Protein AF-E3GBA2-F1 (afdb_monomer)

Secondary structure (DSSP, 8-state):
------EETTEEPEEEEEETTEEEEEETTEEEEEETTS-EEEEETT--EEEE--

Radius of gyration: 10.34 Å; Cα contacts (8 Å, |Δi|>4): 92; chains: 1; bounding box: 24×23×25 Å

Mean predicted aligned error: 9.31 Å

Solvent-accessible surface area (backbone atoms only — not comparable to full-atom values): 3365 Å² total; per-residue (Å²): 133,85,80,84,79,56,60,57,98,89,38,80,53,49,78,77,43,81,54,100,66,38,42,31,26,51,58,92,70,30,30,39,38,38,36,85,87,73,51,32,39,30,23,35,80,85,64,52,78,75,49,66,70,130

Structure (mmCIF, N/CA/C/O backbone):
data_AF-E3GBA2-F1
#
_entry.id   AF-E3GBA2-F1
#
loop_
_atom_site.group_PDB
_atom_site.id
_atom_site.type_symbol
_atom_site.label_atom_id
_atom_site.label_alt_id
_atom_site.label_comp_id
_atom_site.label_asym_id
_atom_site.label_entity_id
_atom_site.label_seq_id
_atom_site.pdbx_PDB_ins_code
_atom_site.Cartn_x
_atom_site.Cartn_y
_atom_site.Cartn_z
_atom_site.occupancy
_atom_site.B_iso_or_equiv
_atom_site.auth_seq_id
_atom_site.auth_comp_id
_atom_site.auth_asym_id
_atom_site.auth_atom_id
_atom_si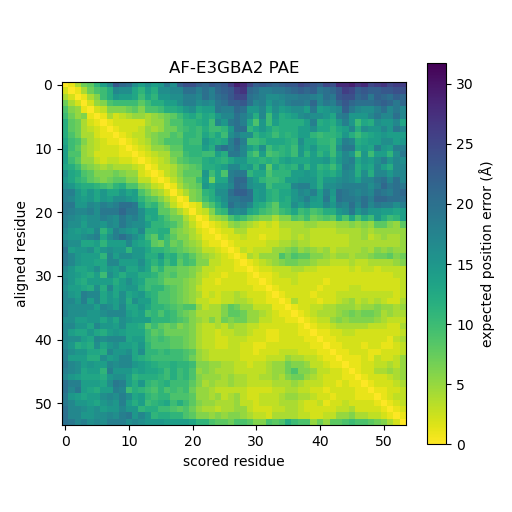te.pdbx_PDB_model_num
ATOM 1 N N . MET A 1 1 ? -1.700 -10.323 17.778 1.00 44.38 1 MET A N 1
ATOM 2 C CA . MET A 1 1 ? -1.379 -9.504 16.591 1.00 44.38 1 MET A CA 1
ATOM 3 C C . MET A 1 1 ? -2.523 -9.640 15.603 1.00 44.38 1 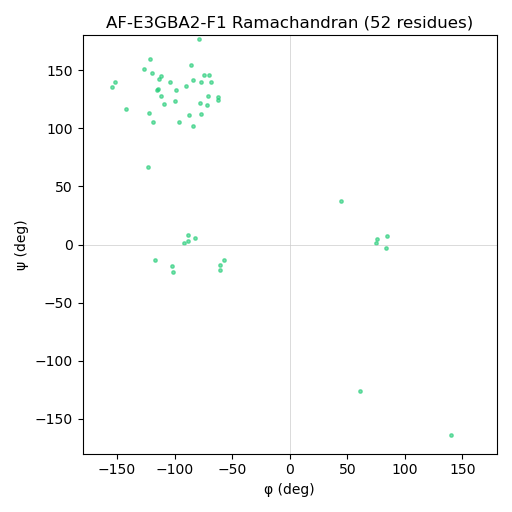MET A C 1
ATOM 5 O O . MET A 1 1 ? -2.804 -10.748 15.170 1.00 44.38 1 MET A O 1
ATOM 9 N N . THR A 1 2 ? -3.261 -8.562 15.349 1.00 45.00 2 THR A N 1
ATOM 10 C CA . THR A 1 2 ? -4.492 -8.598 14.546 1.00 45.00 2 THR A CA 1
ATOM 11 C C . THR A 1 2 ? -4.126 -8.503 13.067 1.00 45.00 2 THR A C 1
ATOM 13 O O . THR A 1 2 ? -3.786 -7.424 12.589 1.00 45.00 2 THR A O 1
ATOM 16 N N . SER A 1 3 ? -4.157 -9.635 12.359 1.00 46.69 3 SER A N 1
ATOM 17 C CA . SER A 1 3 ? -4.072 -9.657 10.895 1.00 46.69 3 SER A CA 1
ATOM 18 C C . SER A 1 3 ? -5.282 -8.919 10.328 1.00 46.69 3 SER A C 1
ATOM 20 O O . SER A 1 3 ? -6.419 -9.186 10.712 1.00 46.69 3 SER A O 1
ATOM 22 N N . THR A 1 4 ? -5.049 -7.947 9.459 1.00 58.12 4 THR A N 1
ATOM 23 C CA . THR A 1 4 ? -6.097 -7.098 8.871 1.00 58.12 4 THR A CA 1
ATOM 24 C C . THR A 1 4 ? -6.686 -7.680 7.596 1.00 58.12 4 THR A C 1
ATOM 26 O O . THR A 1 4 ? -7.536 -7.044 6.981 1.00 58.12 4 THR A O 1
ATOM 29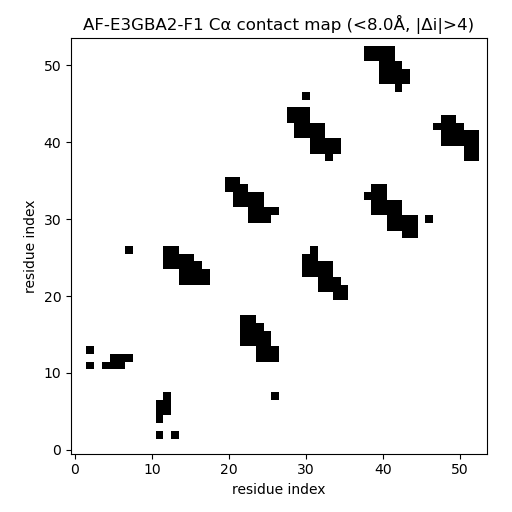 N N . GLY A 1 5 ? -6.245 -8.878 7.203 1.00 60.94 5 GLY A N 1
ATOM 30 C CA . GLY A 1 5 ? -6.727 -9.575 6.015 1.00 60.94 5 GLY A CA 1
ATOM 31 C C . GLY A 1 5 ? -6.211 -9.006 4.692 1.00 60.94 5 GLY A C 1
ATOM 32 O O . GLY A 1 5 ? -6.574 -9.534 3.647 1.00 60.94 5 GLY A O 1
ATOM 33 N N . LEU A 1 6 ? -5.361 -7.969 4.709 1.00 66.62 6 LEU A N 1
ATOM 34 C CA . LEU A 1 6 ? -4.757 -7.444 3.487 1.00 66.62 6 LEU A CA 1
ATOM 35 C C . LEU A 1 6 ? -3.622 -8.371 3.034 1.00 66.62 6 LEU A C 1
ATOM 37 O O . LEU A 1 6 ? -2.588 -8.494 3.696 1.00 66.62 6 LEU A O 1
ATOM 41 N N . ILE A 1 7 ? -3.848 -9.023 1.898 1.00 66.12 7 ILE A N 1
ATOM 42 C CA . ILE A 1 7 ? -2.868 -9.843 1.194 1.00 66.12 7 ILE A CA 1
ATOM 43 C C . ILE A 1 7 ? -2.476 -9.087 -0.071 1.00 66.12 7 ILE A C 1
ATOM 45 O O . ILE A 1 7 ? -3.333 -8.796 -0.902 1.00 66.12 7 ILE A O 1
ATOM 49 N N . VAL A 1 8 ? -1.191 -8.778 -0.217 1.00 64.81 8 VAL A N 1
ATOM 50 C CA . VAL A 1 8 ? -0.631 -8.178 -1.433 1.00 64.81 8 VAL A CA 1
ATOM 51 C C . VAL A 1 8 ? 0.334 -9.211 -2.026 1.00 64.81 8 VAL A C 1
ATOM 53 O O . VAL A 1 8 ? 1.078 -9.867 -1.300 1.00 64.81 8 VAL A O 1
ATOM 56 N N . ASP A 1 9 ? 0.263 -9.470 -3.331 1.00 67.19 9 ASP A N 1
ATOM 57 C CA . ASP A 1 9 ? 1.021 -10.528 -4.039 1.00 67.19 9 ASP A CA 1
ATOM 58 C C . ASP A 1 9 ? 1.050 -11.903 -3.335 1.00 67.19 9 ASP A C 1
ATOM 60 O O . ASP A 1 9 ? 2.069 -12.595 -3.299 1.00 67.19 9 ASP A O 1
ATOM 64 N N . GLY A 1 10 ? -0.063 -12.294 -2.710 1.00 68.50 10 GLY A N 1
ATOM 65 C CA . GLY A 1 10 ? -0.180 -13.575 -2.004 1.00 68.50 10 GLY A CA 1
ATOM 66 C C . GLY A 1 10 ? 0.528 -13.641 -0.644 1.00 68.50 10 GLY A C 1
ATOM 67 O O . GLY A 1 10 ? 0.534 -14.703 -0.024 1.00 68.50 10 GLY A O 1
ATOM 68 N N . LYS A 1 11 ? 1.099 -12.534 -0.149 1.00 69.25 11 LYS A N 1
ATOM 69 C CA . LYS A 1 11 ? 1.753 -12.455 1.164 1.00 69.25 11 LYS A CA 1
ATOM 70 C C . LYS A 1 11 ? 0.985 -11.530 2.118 1.00 69.25 11 LYS A C 1
ATOM 72 O O . LYS A 1 11 ? 0.445 -10.512 1.686 1.00 69.25 11 LYS A O 1
ATOM 77 N N . PRO A 1 12 ? 0.908 -11.870 3.416 1.00 66.38 12 PRO A N 1
ATOM 78 C CA . PRO A 1 12 ? 0.259 -11.019 4.404 1.00 66.38 12 PRO A CA 1
ATOM 79 C C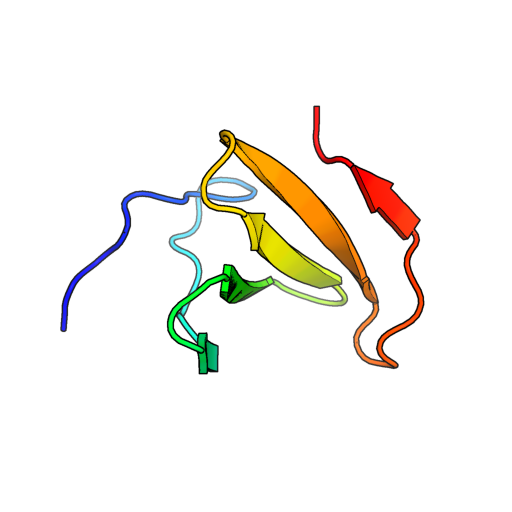 . PRO A 1 12 ? 1.102 -9.766 4.656 1.00 66.38 12 PRO A C 1
ATOM 81 O O . PRO A 1 12 ? 2.292 -9.864 4.957 1.00 66.38 12 PRO A O 1
ATOM 84 N N . ALA A 1 13 ? 0.477 -8.595 4.549 1.00 70.81 13 ALA A N 1
ATOM 85 C CA . ALA A 1 13 ? 1.155 -7.330 4.786 1.00 70.81 13 ALA A CA 1
ATOM 86 C C . ALA A 1 13 ? 1.189 -6.985 6.290 1.00 70.81 13 ALA A C 1
ATOM 88 O O . ALA A 1 13 ? 0.215 -7.200 7.019 1.00 70.81 13 ALA A O 1
ATOM 89 N N . THR A 1 14 ? 2.305 -6.422 6.760 1.00 64.69 14 THR A N 1
ATOM 90 C CA . THR A 1 14 ? 2.494 -6.016 8.166 1.00 64.69 14 THR A CA 1
ATOM 91 C C . THR A 1 14 ? 2.046 -4.574 8.378 1.00 64.69 14 THR A C 1
ATOM 93 O O . THR A 1 14 ? 2.369 -3.703 7.575 1.00 64.69 14 THR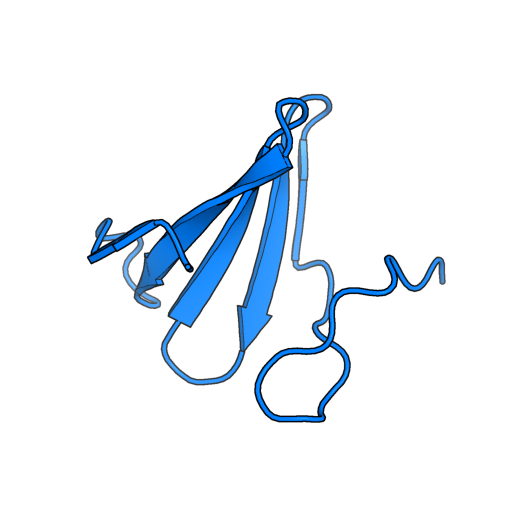 A O 1
ATOM 96 N N . ILE A 1 15 ? 1.324 -4.317 9.474 1.00 61.97 15 ILE A N 1
ATOM 97 C CA . ILE A 1 15 ? 0.931 -2.964 9.897 1.00 61.97 15 ILE A CA 1
AT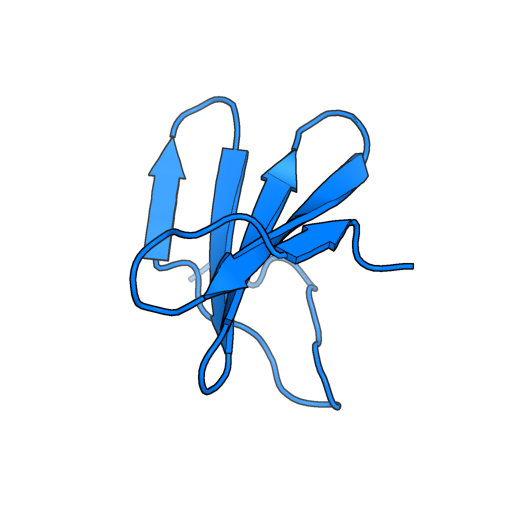OM 98 C C . ILE A 1 15 ? 2.177 -2.234 10.408 1.00 61.97 15 ILE A C 1
ATOM 100 O O . ILE A 1 15 ? 2.779 -2.685 11.381 1.00 61.97 15 ILE A O 1
ATOM 104 N N . ILE A 1 16 ? 2.527 -1.110 9.786 1.00 64.50 16 ILE A N 1
ATOM 105 C CA . ILE A 1 16 ? 3.645 -0.249 10.208 1.00 64.50 16 ILE A CA 1
ATOM 106 C C . ILE A 1 16 ? 3.181 0.994 10.978 1.00 64.50 16 ILE A C 1
ATOM 108 O O . ILE A 1 16 ? 3.930 1.490 11.811 1.00 64.50 16 ILE A O 1
ATOM 112 N N . GLU A 1 17 ? 1.932 1.443 10.801 1.00 54.84 17 GLU A N 1
ATOM 113 C CA . GLU A 1 17 ? 1.376 2.566 11.568 1.00 54.84 17 GLU A CA 1
ATOM 114 C C . GLU A 1 17 ? -0.149 2.447 11.723 1.00 54.84 17 GLU A C 1
ATOM 116 O O . GLU A 1 17 ? -0.860 2.021 10.803 1.00 54.84 17 GLU A O 1
ATOM 121 N N . LYS A 1 18 ? -0.648 2.789 12.918 1.00 51.81 18 LYS A N 1
ATOM 122 C CA . LYS A 1 18 ? -2.067 2.736 13.298 1.00 51.81 18 LYS A CA 1
ATOM 123 C C . LYS A 1 18 ? -2.511 4.120 13.767 1.00 51.81 18 LYS A C 1
ATOM 125 O O . LYS A 1 18 ? -2.825 4.306 14.939 1.00 51.81 18 LYS A O 1
ATOM 130 N N . GLU A 1 19 ? -2.542 5.080 12.853 1.00 55.69 19 GLU A N 1
ATOM 131 C CA . GLU A 1 19 ? -3.267 6.326 13.092 1.00 55.69 19 GLU A CA 1
ATOM 132 C C . GLU A 1 19 ? -4.782 6.030 13.077 1.00 55.69 19 GLU A C 1
ATOM 134 O O . GLU A 1 19 ? -5.229 5.149 12.329 1.00 55.69 19 GLU A O 1
ATOM 139 N N . PRO A 1 20 ? -5.618 6.721 13.877 1.00 52.94 20 PRO A N 1
ATOM 140 C CA . PRO A 1 20 ? -7.046 6.411 14.033 1.00 52.94 20 PRO A CA 1
ATOM 141 C C . PRO A 1 20 ? -7.858 6.422 12.727 1.00 52.94 20 PRO A C 1
ATOM 143 O O . PRO A 1 20 ? -8.991 5.945 12.706 1.00 52.94 20 PRO A O 1
ATOM 146 N N . GLN A 1 21 ? -7.295 6.964 11.644 1.00 57.31 21 GLN A N 1
ATOM 147 C CA . GLN A 1 21 ? -7.983 7.197 10.374 1.00 57.31 21 GLN A CA 1
ATOM 148 C C . GLN A 1 21 ? -7.402 6.406 9.187 1.00 57.31 21 GLN A C 1
ATOM 150 O O . GLN A 1 21 ? -8.067 6.306 8.153 1.00 57.31 21 GLN A O 1
ATOM 155 N N . ALA A 1 22 ? -6.209 5.812 9.316 1.00 62.78 22 ALA A N 1
ATOM 156 C CA . ALA A 1 22 ? -5.566 5.069 8.233 1.00 62.78 22 ALA A CA 1
ATOM 157 C C . ALA A 1 22 ? -4.586 4.013 8.765 1.00 62.78 22 ALA A C 1
ATOM 159 O O . ALA A 1 22 ? -3.792 4.278 9.665 1.00 62.78 22 ALA A O 1
ATOM 160 N N .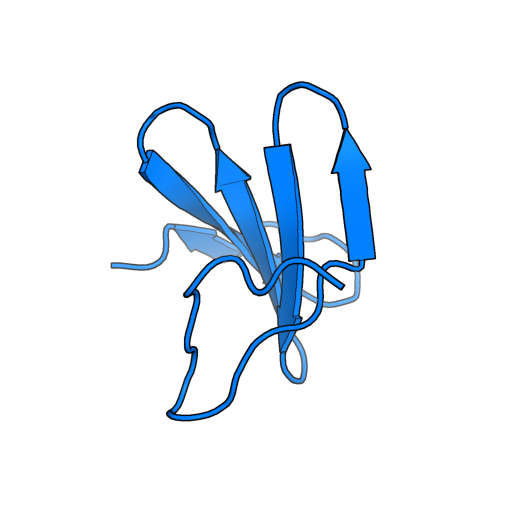 LYS A 1 23 ? -4.634 2.803 8.194 1.00 73.38 23 LYS A N 1
ATOM 161 C CA . LYS A 1 23 ? -3.653 1.743 8.473 1.00 73.38 23 LYS A CA 1
ATOM 162 C C . LYS A 1 23 ? -2.640 1.712 7.345 1.00 73.38 23 LYS A C 1
ATOM 164 O O . LYS A 1 23 ? -3.038 1.523 6.196 1.00 73.38 23 LYS A O 1
ATOM 169 N N . VAL A 1 24 ? -1.361 1.859 7.668 1.00 76.00 24 VAL A N 1
ATOM 170 C CA . VAL A 1 24 ? -0.286 1.758 6.678 1.00 76.00 24 VAL A CA 1
ATOM 171 C C . VAL A 1 24 ? 0.325 0.362 6.739 1.00 76.00 24 VAL A C 1
ATOM 173 O O . VAL A 1 24 ? 0.625 -0.146 7.821 1.00 76.00 24 VAL A O 1
ATOM 176 N N . TYR A 1 25 ? 0.503 -0.253 5.577 1.00 81.25 25 TYR A N 1
ATOM 177 C CA . TYR A 1 25 ? 1.180 -1.532 5.400 1.00 81.25 25 TYR A CA 1
ATOM 178 C C . TYR A 1 25 ? 2.383 -1.362 4.499 1.00 81.25 25 TYR A C 1
ATOM 180 O O . TYR A 1 25 ? 2.328 -0.572 3.567 1.00 81.25 25 TYR A O 1
ATOM 188 N N . GLN A 1 26 ? 3.432 -2.143 4.716 1.00 79.56 26 GLN A N 1
ATOM 189 C CA . GLN A 1 26 ? 4.580 -2.163 3.817 1.00 79.56 26 GLN A CA 1
ATOM 190 C C . GLN A 1 26 ? 4.694 -3.515 3.130 1.00 79.56 26 GLN A C 1
ATOM 192 O O . GLN A 1 26 ? 4.631 -4.560 3.782 1.00 79.56 26 GLN A O 1
ATOM 197 N N . GLN A 1 27 ? 4.906 -3.482 1.817 1.00 78.44 27 GLN A N 1
ATOM 198 C CA . GLN A 1 27 ? 5.274 -4.654 1.041 1.00 78.44 27 GLN A CA 1
ATOM 199 C C . GLN A 1 27 ? 6.280 -4.288 -0.053 1.00 78.44 27 GLN A C 1
ATOM 201 O O . GLN A 1 27 ? 5.990 -3.538 -0.984 1.00 78.44 27 GLN A O 1
ATOM 206 N N . GLY A 1 28 ? 7.481 -4.861 0.055 1.00 82.62 28 GLY A N 1
ATOM 207 C CA . GLY A 1 28 ? 8.575 -4.592 -0.875 1.00 82.62 28 GLY A CA 1
ATOM 208 C C . GLY A 1 28 ? 8.974 -3.114 -0.872 1.00 82.62 28 GLY A C 1
ATOM 209 O O . GLY A 1 28 ? 9.278 -2.552 0.179 1.00 82.62 28 GLY A O 1
ATOM 210 N N . LEU A 1 29 ? 8.974 -2.502 -2.059 1.00 83.19 29 LEU A N 1
ATOM 211 C CA . LEU A 1 29 ? 9.343 -1.097 -2.285 1.00 83.19 29 LEU A CA 1
ATOM 212 C C . LEU A 1 29 ? 8.159 -0.121 -2.150 1.00 83.19 29 LEU A C 1
ATOM 214 O O . LEU A 1 29 ? 8.301 1.064 -2.460 1.00 83.19 29 LEU A O 1
ATOM 218 N N . PHE A 1 30 ? 7.001 -0.606 -1.698 1.00 85.62 30 PHE A N 1
ATOM 219 C CA . PHE A 1 30 ? 5.786 0.187 -1.589 1.00 85.62 30 PHE A CA 1
ATOM 220 C C . PHE A 1 30 ? 5.174 0.121 -0.193 1.00 85.62 30 PHE A C 1
ATOM 222 O O . PHE A 1 30 ? 5.262 -0.885 0.517 1.00 85.62 30 PHE A O 1
ATOM 229 N N . ASN A 1 31 ? 4.496 1.206 0.159 1.00 86.38 31 ASN A N 1
ATOM 230 C CA . ASN A 1 31 ? 3.606 1.298 1.296 1.00 86.38 31 ASN A CA 1
ATOM 231 C C . ASN A 1 31 ? 2.161 1.443 0.802 1.00 86.38 31 ASN A C 1
ATOM 233 O O . ASN A 1 31 ? 1.886 2.086 -0.209 1.00 86.38 31 ASN A O 1
ATOM 237 N N . TYR A 1 32 ? 1.229 0.858 1.540 1.00 85.69 32 TYR A N 1
ATOM 238 C CA . TYR A 1 32 ? -0.191 0.801 1.239 1.00 85.69 32 TYR A CA 1
ATOM 239 C C . TYR A 1 32 ? -0.957 1.423 2.397 1.00 85.69 32 TYR A C 1
ATOM 241 O O . TYR A 1 32 ? -0.980 0.891 3.503 1.00 85.69 32 TYR A O 1
ATOM 249 N N . VAL A 1 33 ? -1.590 2.556 2.141 1.00 83.75 33 VAL A N 1
ATOM 250 C CA . VAL A 1 33 ? -2.393 3.307 3.099 1.00 83.75 33 VAL A CA 1
ATOM 251 C C . VAL A 1 33 ? -3.851 2.919 2.899 1.00 83.75 33 VAL A C 1
ATOM 253 O O . VAL A 1 33 ? -4.486 3.324 1.928 1.00 83.75 33 VAL A O 1
ATOM 256 N N . VAL A 1 34 ? -4.392 2.115 3.808 1.00 83.06 34 VAL A N 1
ATOM 257 C CA . VAL A 1 34 ? -5.804 1.725 3.797 1.00 83.06 34 VAL A CA 1
ATOM 258 C C . VAL A 1 34 ? -6.608 2.768 4.561 1.00 83.06 34 VAL A C 1
ATOM 260 O O . VAL A 1 34 ? -6.492 2.886 5.785 1.00 83.06 34 VAL A O 1
ATOM 263 N N . TYR A 1 35 ? -7.432 3.506 3.825 1.00 76.88 35 TYR A N 1
ATOM 264 C CA . TYR A 1 35 ? -8.346 4.506 4.363 1.00 76.88 35 TYR A CA 1
ATOM 265 C C . TYR A 1 35 ? -9.668 3.865 4.804 1.00 76.88 35 TYR A C 1
ATOM 267 O O . TYR A 1 35 ? -10.102 2.844 4.269 1.00 76.88 35 TYR A O 1
ATOM 275 N N . SER A 1 36 ? -10.363 4.503 5.747 1.00 73.81 36 SER A N 1
ATOM 276 C CA . SER A 1 36 ? -11.672 4.053 6.253 1.00 73.81 36 SER A CA 1
ATOM 277 C C . SER A 1 36 ? -12.772 3.975 5.185 1.00 73.81 36 SER A C 1
ATOM 279 O O . SER A 1 36 ? -13.732 3.229 5.344 1.00 73.81 36 SER A O 1
ATOM 281 N N . ASN A 1 37 ? -12.620 4.704 4.077 1.00 74.94 37 ASN A N 1
ATOM 282 C CA . ASN A 1 37 ? -13.540 4.686 2.936 1.00 74.94 37 ASN A CA 1
ATOM 283 C C . ASN A 1 37 ? -13.307 3.512 1.960 1.00 74.94 37 ASN A C 1
ATOM 285 O O . ASN A 1 37 ? -13.924 3.481 0.898 1.00 74.94 37 ASN A O 1
ATOM 289 N N . GLY A 1 38 ? -12.396 2.586 2.280 1.00 76.81 38 GLY A N 1
ATOM 290 C CA . GLY A 1 38 ? -12.077 1.420 1.453 1.00 76.81 38 GLY A CA 1
ATOM 291 C C . GLY A 1 38 ? -11.074 1.683 0.327 1.00 76.81 38 GLY A C 1
ATOM 292 O O . GLY A 1 38 ? -10.681 0.743 -0.358 1.00 76.81 38 GLY A O 1
ATOM 293 N N . LYS A 1 39 ? -10.616 2.928 0.132 1.00 80.00 39 LYS A N 1
ATOM 294 C CA . LYS A 1 39 ? -9.524 3.220 -0.805 1.00 80.00 39 LYS A CA 1
ATOM 295 C C . LYS A 1 39 ? -8.190 2.770 -0.222 1.00 80.00 39 LYS A C 1
ATOM 297 O O . LYS A 1 39 ? -7.946 2.901 0.978 1.00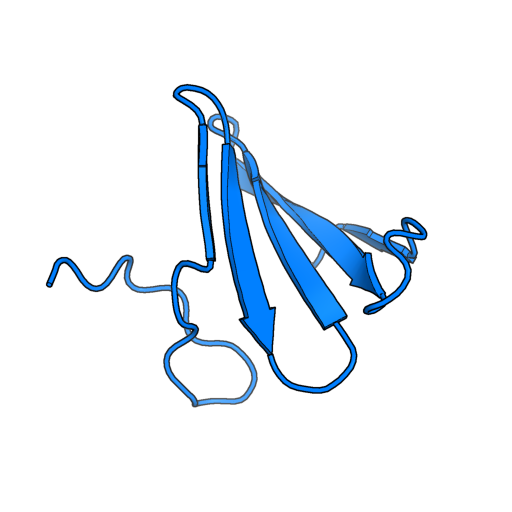 80.00 39 LYS A O 1
ATOM 302 N N . ILE A 1 40 ? -7.303 2.317 -1.100 1.00 86.44 40 ILE A N 1
ATOM 303 C CA . ILE A 1 40 ? -5.936 1.939 -0.748 1.00 86.44 40 ILE A CA 1
ATOM 304 C C . ILE A 1 40 ? -4.991 2.844 -1.531 1.00 86.44 40 ILE A C 1
ATOM 306 O O . ILE A 1 40 ? -4.857 2.698 -2.743 1.00 86.44 40 ILE A O 1
ATOM 310 N N . GLY A 1 41 ? -4.386 3.818 -0.857 1.00 87.31 41 GLY A N 1
ATOM 311 C CA . GLY A 1 41 ? -3.333 4.648 -1.435 1.00 87.31 41 GLY A CA 1
ATOM 312 C C . GLY A 1 41 ? -2.016 3.883 -1.472 1.00 87.31 41 GLY A C 1
ATOM 313 O O . GLY A 1 41 ? -1.699 3.171 -0.528 1.00 87.31 41 GLY A O 1
ATOM 314 N N . VAL A 1 42 ? -1.247 4.025 -2.541 1.00 87.88 42 VAL A N 1
ATOM 315 C CA . VAL A 1 42 ? 0.075 3.417 -2.687 1.00 87.88 42 VAL A CA 1
ATOM 316 C C . VAL A 1 42 ? 1.108 4.529 -2.671 1.00 87.88 42 VAL A C 1
ATOM 318 O O . VAL A 1 42 ? 1.002 5.489 -3.437 1.00 87.88 42 VAL A O 1
ATOM 321 N N . THR A 1 43 ? 2.113 4.406 -1.817 1.00 87.12 43 THR A N 1
ATOM 322 C CA . THR A 1 43 ? 3.299 5.262 -1.812 1.00 87.12 43 THR A CA 1
ATOM 323 C C . THR A 1 43 ? 4.548 4.403 -1.991 1.00 87.12 43 THR A C 1
ATOM 325 O O . THR A 1 43 ? 4.506 3.192 -1.786 1.00 87.12 43 THR A O 1
ATOM 328 N N . ASP A 1 44 ? 5.663 4.982 -2.427 1.00 86.62 44 ASP A N 1
ATOM 329 C CA . ASP A 1 44 ? 6.955 4.290 -2.339 1.00 86.62 44 ASP A CA 1
ATOM 330 C C . ASP A 1 44 ? 7.541 4.362 -0.919 1.00 86.62 44 ASP A C 1
ATOM 332 O O . ASP A 1 44 ? 6.988 4.999 -0.017 1.00 86.62 44 ASP A O 1
ATOM 336 N N . THR A 1 45 ? 8.685 3.707 -0.709 1.00 81.38 45 THR A N 1
ATOM 337 C CA . THR A 1 45 ? 9.434 3.748 0.560 1.00 81.38 45 THR A CA 1
ATOM 338 C C . THR A 1 45 ? 9.898 5.147 0.965 1.00 81.38 45 THR A C 1
ATOM 340 O O . THR A 1 45 ? 10.232 5.352 2.127 1.00 81.38 45 THR A O 1
ATOM 343 N N . SER A 1 46 ? 9.926 6.105 0.036 1.00 83.38 46 SER A N 1
ATOM 344 C CA . SER A 1 46 ? 10.239 7.513 0.301 1.00 83.38 46 SER A CA 1
ATOM 345 C C . SER A 1 46 ? 8.986 8.348 0.600 1.00 83.38 46 SER A C 1
ATOM 347 O O . SER A 1 46 ? 9.097 9.549 0.832 1.00 83.38 46 SER A O 1
ATOM 349 N N . GLY A 1 47 ? 7.800 7.730 0.609 1.00 78.75 47 GLY A N 1
ATOM 350 C CA . GLY A 1 47 ? 6.524 8.379 0.901 1.00 78.75 47 GLY A CA 1
ATOM 351 C C . GLY A 1 47 ? 5.870 9.062 -0.302 1.00 78.75 47 GLY A C 1
ATOM 352 O O . GLY A 1 47 ? 4.842 9.717 -0.137 1.00 78.75 47 GLY A O 1
ATOM 353 N N . VAL A 1 48 ? 6.403 8.907 -1.519 1.00 85.62 48 VAL A N 1
ATOM 354 C CA . VAL A 1 48 ? 5.828 9.534 -2.717 1.00 85.62 48 VAL A CA 1
ATOM 355 C C . VAL A 1 48 ? 4.606 8.749 -3.171 1.00 85.62 48 VAL A C 1
ATOM 357 O O . VAL A 1 48 ? 4.698 7.564 -3.490 1.00 85.62 48 VAL A O 1
ATOM 360 N N . PHE A 1 49 ? 3.461 9.424 -3.244 1.00 85.31 49 PHE A N 1
ATOM 361 C CA . PHE A 1 49 ? 2.212 8.845 -3.727 1.00 85.31 49 PHE A CA 1
ATOM 362 C C . PHE A 1 49 ? 2.320 8.405 -5.191 1.00 85.31 49 PHE A C 1
ATOM 364 O O . PHE A 1 49 ? 2.662 9.194 -6.071 1.00 85.31 49 PHE A O 1
ATOM 371 N N . LYS A 1 50 ? 2.017 7.132 -5.450 1.00 86.38 50 LYS A N 1
ATOM 372 C CA . LYS A 1 50 ? 2.031 6.512 -6.782 1.00 86.38 50 LYS A CA 1
ATOM 373 C C . LYS A 1 50 ? 0.632 6.344 -7.369 1.00 86.38 50 LYS A C 1
ATOM 375 O O . LYS A 1 50 ? 0.506 6.182 -8.577 1.00 86.38 50 LYS A O 1
ATOM 380 N N . GLY A 1 51 ? -0.411 6.395 -6.542 1.00 84.69 51 GLY A N 1
ATOM 381 C CA . GLY A 1 51 ? -1.793 6.223 -6.982 1.00 84.69 51 GLY A CA 1
ATOM 382 C C . GLY A 1 51 ? -2.612 5.393 -6.004 1.00 84.69 51 GLY A C 1
ATOM 383 O O . GLY A 1 51 ? -2.216 5.189 -4.860 1.00 84.69 51 GLY A O 1
ATOM 384 N N . TYR A 1 52 ? -3.763 4.910 -6.462 1.00 83.56 52 TYR A N 1
ATOM 385 C CA . TYR A 1 52 ? -4.602 3.990 -5.697 1.00 83.56 52 TYR A CA 1
ATOM 386 C C . TYR A 1 52 ? -4.453 2.569 -6.242 1.00 83.56 52 TYR A C 1
ATOM 388 O O . TYR A 1 52 ? -4.398 2.388 -7.460 1.00 83.56 52 TYR A O 1
ATOM 396 N N . ALA A 1 53 ? -4.406 1.572 -5.358 1.00 81.81 53 ALA A N 1
ATOM 397 C CA . ALA A 1 53 ? -4.489 0.174 -5.770 1.00 81.81 53 ALA A CA 1
ATOM 398 C C . ALA A 1 53 ? -5.904 -0.121 -6.297 1.00 81.81 53 ALA A C 1
ATOM 400 O O . ALA A 1 53 ? -6.888 0.391 -5.753 1.00 81.81 53 ALA A O 1
ATOM 401 N N . LYS A 1 54 ? -5.981 -0.900 -7.379 1.00 68.38 54 LYS A N 1
ATOM 402 C CA . LYS A 1 54 ? -7.224 -1.296 -8.047 1.00 68.38 54 LYS A CA 1
ATOM 403 C C . LYS A 1 54 ? -7.556 -2.747 -7.739 1.00 68.38 54 LYS A C 1
ATOM 405 O O . LYS A 1 54 ? -6.598 -3.546 -7.681 1.00 68.38 54 LYS A O 1
#

Foldseek 3Di:
DDQPPDADPNHGWDFPDCDPAWTWTDDDQWIWTQGPVRWTWIAGPVRHTPGTDD

Organism: Enterobacter lignolyticus (strain SCF1) (NCBI:txid701347)

Nearest PDB structures (foldseek):
  3db7-assembly1_A  TM=7.384E-01  e=4.110E-01  Bacteroides thetaiotaomicron
  4uzr-assembly1_B  TM=6.950E-01  e=9.878E-01  Pyrococcus horikoshii
  9gvj-assembly1_A  TM=5.223E-01  e=1.577E+00  Homo sapiens
  9gvq-assembly1_A  TM=5.223E-01  e=1.577E+00  Homo sapiens
  7pp6-assembly1_D  TM=5.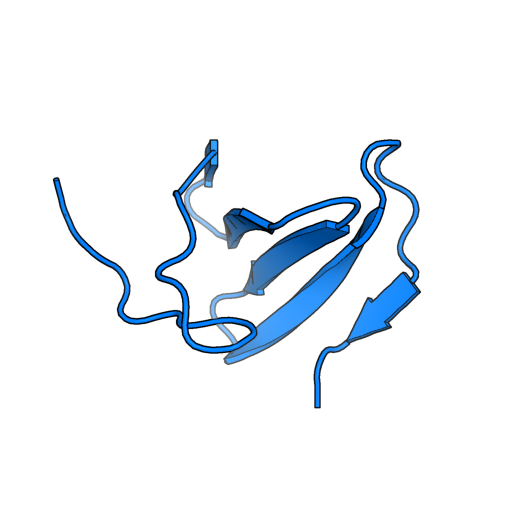529E-01  e=2.669E+00  Homo sapiens

pLDDT: mean 72.91, std 12.33, range [44.38, 87.88]

Sequence (54 aa):
MTSTGLIVDGKPATIIEKEPQAKVYQQGLFNYVVYSNGKIGVTDTSGVFKGYAK